Protein AF-A0A942ETN8-F1 (afdb_monomer_lite)

Sequence (73 aa):
MVSINYIPRSIENCAFDETLTGRHMVFIAGPRQVGKTLLAKNWLRQKGCTSLYFNWDEPSIRRAYLANSRFFE

Foldseek 3Di:
DPPDPDDDDPCLCQQPPCVNQPPHDGDDDDDPPPCPLVSVCVVCVVVVNNVLDDDPVDPVSVVQCVVPVVSND

Radius of gyration: 14.08 Å; chains: 1; bounding box: 31×31×32 Å

pLDDT: mean 89.31, std 9.62, range [43.81, 97.06]

Secondary structure (DSSP, 8-state):
---------TTHHHHS-HHHHTTS-------TTSSHHHHHHHHHHHTT-GGG---TT-HHHHHHHHH-TTTT-

Structure (mmCIF, N/CA/C/O backbone):
data_AF-A0A942ETN8-F1
#
_entry.id   AF-A0A942ETN8-F1
#
loop_
_atom_site.group_PDB
_atom_site.id
_atom_site.type_symbol
_atom_site.label_atom_id
_atom_site.label_alt_id
_atom_site.label_comp_id
_atom_site.label_asym_id
_atom_site.label_entity_id
_atom_site.label_seq_id
_atom_site.pdbx_PDB_ins_code
_atom_site.Cartn_x
_atom_site.Cartn_y
_atom_site.Cartn_z
_atom_site.occupancy
_atom_site.B_iso_or_equiv
_atom_site.auth_seq_id
_atom_site.auth_comp_id
_atom_site.auth_asym_id
_atom_site.auth_atom_id
_atom_site.pdbx_PDB_model_num
ATOM 1 N N . MET A 1 1 ? 15.097 -2.459 20.339 1.00 43.81 1 MET A N 1
ATOM 2 C CA . MET A 1 1 ? 13.917 -2.138 19.505 1.00 43.81 1 MET A CA 1
ATOM 3 C C . MET A 1 1 ? 13.955 -0.640 19.244 1.00 43.81 1 MET A C 1
ATOM 5 O O . MET A 1 1 ? 13.860 0.113 20.202 1.00 43.81 1 MET A O 1
ATOM 9 N N . VAL A 1 2 ? 14.223 -0.195 18.013 1.00 48.81 2 VAL A N 1
ATOM 10 C CA . VAL A 1 2 ? 14.247 1.248 17.713 1.00 48.81 2 VAL A CA 1
ATOM 11 C C . VAL A 1 2 ? 12.815 1.762 17.826 1.00 48.81 2 VAL A C 1
ATOM 13 O O . VAL A 1 2 ? 11.954 1.330 17.060 1.00 48.81 2 VAL A O 1
ATOM 16 N N . SER A 1 3 ? 12.557 2.632 18.804 1.00 53.31 3 SER A N 1
ATOM 17 C CA . SER A 1 3 ? 11.303 3.378 18.877 1.00 53.31 3 SER A CA 1
ATOM 18 C C . SER A 1 3 ? 11.227 4.256 17.633 1.00 53.31 3 SER A C 1
ATOM 20 O O . SER A 1 3 ? 11.995 5.205 17.476 1.00 53.31 3 SER A O 1
ATOM 22 N N . ILE A 1 4 ? 10.376 3.875 16.684 1.00 66.81 4 ILE A N 1
ATOM 23 C CA . ILE A 1 4 ? 10.136 4.691 15.502 1.00 66.81 4 ILE A CA 1
ATOM 24 C C . ILE A 1 4 ? 9.177 5.786 15.953 1.00 66.81 4 ILE A C 1
ATOM 26 O O . ILE A 1 4 ? 8.018 5.491 16.237 1.00 66.81 4 ILE A O 1
ATOM 30 N N . ASN A 1 5 ? 9.654 7.029 16.027 1.00 79.44 5 ASN A N 1
ATOM 31 C CA . ASN A 1 5 ? 8.799 8.192 16.256 1.00 79.44 5 ASN A CA 1
ATOM 32 C C . ASN A 1 5 ? 7.842 8.340 15.067 1.00 79.44 5 ASN A C 1
ATOM 34 O O . ASN A 1 5 ? 8.177 8.923 14.036 1.00 79.44 5 ASN A O 1
ATOM 38 N N . TYR A 1 6 ? 6.671 7.725 15.193 1.00 84.75 6 TYR A N 1
ATOM 39 C CA . TYR A 1 6 ? 5.620 7.777 14.197 1.00 84.75 6 TYR A CA 1
ATOM 40 C C . TYR A 1 6 ? 4.790 9.040 14.396 1.00 84.75 6 TYR A C 1
ATOM 42 O O . TYR A 1 6 ? 4.308 9.301 15.495 1.00 84.75 6 TYR A O 1
ATOM 50 N N . ILE A 1 7 ? 4.622 9.814 13.326 1.00 87.81 7 ILE A N 1
ATOM 51 C CA . ILE A 1 7 ? 3.804 11.027 13.329 1.00 87.81 7 ILE A CA 1
ATOM 52 C C . ILE A 1 7 ? 2.503 10.706 12.588 1.00 87.81 7 ILE A C 1
ATOM 54 O O . ILE A 1 7 ? 2.575 10.501 11.368 1.00 87.81 7 ILE A O 1
ATOM 58 N N . PRO A 1 8 ? 1.350 10.686 13.284 1.00 86.88 8 PRO A N 1
ATOM 59 C CA . PRO A 1 8 ? 0.053 10.445 12.664 1.00 86.88 8 PRO A CA 1
ATOM 60 C C . PRO A 1 8 ? -0.246 11.442 11.542 1.00 86.88 8 PRO A C 1
ATOM 62 O O . PRO A 1 8 ? 0.066 12.632 11.638 1.00 86.88 8 PRO A O 1
ATOM 65 N N . ARG A 1 9 ? -0.857 10.956 10.465 1.00 87.12 9 ARG A N 1
ATOM 66 C CA . ARG A 1 9 ? -1.280 11.732 9.297 1.00 87.12 9 ARG A CA 1
ATOM 67 C C . ARG A 1 9 ? -2.804 11.757 9.209 1.00 87.12 9 ARG A C 1
ATOM 69 O O . ARG A 1 9 ? -3.486 10.825 9.607 1.00 87.12 9 ARG A O 1
ATOM 76 N N . SER A 1 10 ? -3.358 12.815 8.630 1.00 87.56 10 SER A N 1
ATOM 77 C CA . SER A 1 10 ? -4.810 12.904 8.419 1.00 87.56 10 SER A CA 1
ATOM 78 C C . SER A 1 10 ? -5.333 11.844 7.44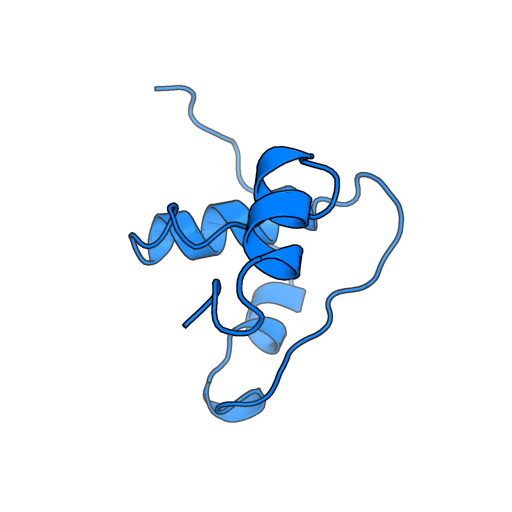4 1.00 87.56 10 SER A C 1
ATOM 80 O O . SER A 1 10 ? -6.445 11.356 7.606 1.00 87.56 10 SER A O 1
ATOM 82 N N . ILE A 1 11 ? -4.519 11.451 6.456 1.00 90.25 11 ILE A N 1
ATOM 83 C CA . ILE A 1 11 ? -4.907 10.483 5.418 1.00 90.25 11 ILE A CA 1
ATOM 84 C C . ILE A 1 11 ? -5.168 9.073 5.963 1.00 90.25 11 ILE A C 1
ATOM 86 O O . ILE A 1 11 ? -5.865 8.301 5.314 1.00 90.25 11 ILE A O 1
ATOM 90 N N . GLU A 1 12 ? -4.641 8.732 7.142 1.00 89.44 12 GLU A N 1
ATOM 91 C CA . GLU A 1 12 ? -4.824 7.409 7.762 1.00 89.44 12 GLU A CA 1
ATOM 92 C C . GLU A 1 12 ? -6.297 7.135 8.044 1.00 89.44 12 GLU A C 1
ATOM 94 O O . GLU A 1 12 ? -6.782 6.038 7.783 1.00 89.44 12 GLU A O 1
ATOM 99 N N . ASN A 1 13 ? -7.009 8.176 8.482 1.00 87.50 13 ASN A N 1
ATOM 100 C CA . ASN A 1 13 ? -8.429 8.115 8.799 1.00 87.50 13 ASN A CA 1
ATOM 101 C C . ASN A 1 13 ? -9.295 7.869 7.562 1.00 87.50 13 ASN A C 1
ATOM 103 O O . ASN A 1 13 ? -10.400 7.381 7.705 1.00 87.50 13 ASN A O 1
ATOM 107 N N . CYS A 1 14 ? -8.826 8.203 6.357 1.00 87.88 14 CYS A N 1
ATOM 108 C CA . CYS A 1 14 ? -9.577 7.930 5.129 1.00 87.88 14 CYS A CA 1
ATOM 109 C C . CYS A 1 14 ? -9.118 6.632 4.459 1.00 87.88 14 CYS A C 1
ATOM 111 O O . CYS A 1 14 ? -9.930 5.881 3.935 1.00 87.88 14 CYS A O 1
ATOM 113 N N . ALA A 1 15 ? -7.807 6.375 4.448 1.00 89.19 15 ALA A N 1
ATOM 114 C CA . ALA A 1 15 ? -7.219 5.261 3.711 1.00 89.19 15 ALA A CA 1
ATOM 115 C C . ALA A 1 15 ? -7.496 3.893 4.346 1.00 89.19 15 ALA A C 1
ATOM 117 O O . ALA A 1 15 ? -7.410 2.882 3.652 1.00 89.19 15 ALA A O 1
ATOM 118 N N . PHE A 1 16 ? -7.789 3.862 5.647 1.00 88.25 16 PHE A N 1
ATOM 119 C CA . PHE A 1 16 ? -7.978 2.628 6.407 1.00 88.25 16 PHE A CA 1
ATOM 120 C C . PHE A 1 16 ? -9.318 2.547 7.141 1.00 88.25 16 PHE A C 1
ATOM 122 O O . PHE A 1 16 ? -9.518 1.649 7.959 1.00 88.25 16 PHE A O 1
ATOM 129 N N . ASP A 1 17 ? -10.230 3.474 6.864 1.00 89.81 17 ASP A N 1
ATOM 130 C CA . ASP A 1 17 ? -11.593 3.401 7.371 1.00 89.81 17 ASP A CA 1
ATOM 131 C C . ASP A 1 17 ? -12.393 2.421 6.513 1.00 89.81 17 ASP A C 1
ATOM 133 O O . ASP A 1 17 ? -12.647 2.657 5.329 1.00 89.81 17 ASP A O 1
ATOM 137 N N . GLU A 1 18 ? -12.768 1.292 7.111 1.00 87.06 18 GLU A N 1
ATOM 138 C CA . GLU A 1 18 ? -13.549 0.238 6.462 1.00 87.06 18 GLU A CA 1
ATOM 139 C C . GLU A 1 18 ? -14.929 0.731 6.001 1.00 87.06 18 GLU A C 1
ATOM 141 O O . GLU A 1 18 ? -15.461 0.208 5.023 1.00 87.06 18 GLU A O 1
ATOM 146 N N . THR A 1 19 ? -15.493 1.765 6.636 1.00 89.25 19 THR A N 1
ATOM 147 C CA . THR A 1 19 ? -16.777 2.355 6.225 1.00 89.25 19 THR A CA 1
ATOM 148 C C . THR A 1 19 ? -16.656 3.156 4.930 1.00 89.25 19 THR A C 1
ATOM 150 O O . THR A 1 19 ? -17.609 3.218 4.154 1.00 89.25 19 THR A O 1
ATOM 153 N N . LEU A 1 20 ? -15.474 3.723 4.670 1.00 86.25 20 LEU A N 1
ATOM 154 C CA . LEU A 1 20 ? -15.171 4.482 3.457 1.00 86.25 20 LEU A CA 1
ATOM 155 C C . LEU A 1 20 ? -14.597 3.596 2.346 1.00 86.25 20 LEU A C 1
ATOM 157 O O . LEU A 1 20 ? -14.884 3.810 1.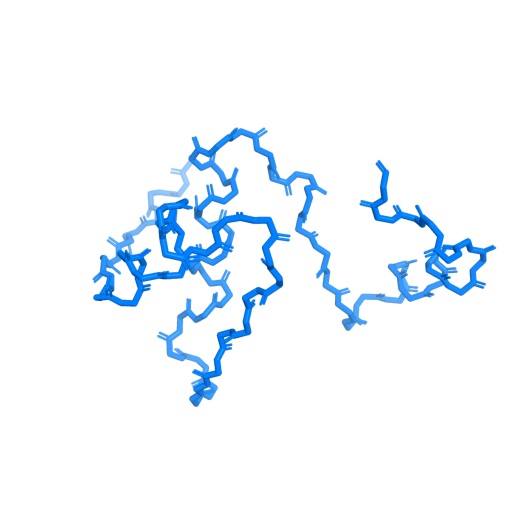170 1.00 86.25 20 LEU A O 1
ATOM 161 N N . THR A 1 21 ? -13.764 2.619 2.703 1.00 87.62 21 THR A N 1
ATOM 162 C CA . THR A 1 21 ? -12.965 1.834 1.745 1.00 87.62 21 THR A CA 1
ATOM 163 C C . THR A 1 21 ? -13.555 0.459 1.445 1.00 87.62 21 THR A C 1
ATOM 165 O O . THR A 1 21 ? -13.333 -0.078 0.357 1.00 87.62 21 THR A O 1
ATOM 168 N N . GLY A 1 22 ? -14.341 -0.117 2.359 1.00 87.00 22 GLY A N 1
ATOM 169 C CA . GLY A 1 22 ? -14.924 -1.448 2.206 1.00 87.00 22 GLY A CA 1
ATOM 170 C C . GLY A 1 22 ? -13.878 -2.504 1.832 1.00 87.00 22 GLY A C 1
ATOM 171 O O . GLY A 1 22 ? -12.872 -2.677 2.514 1.00 87.00 22 GLY A O 1
ATOM 172 N N . ARG A 1 23 ? -14.115 -3.218 0.722 1.00 85.62 23 ARG A N 1
ATOM 173 C CA . ARG A 1 23 ? -13.172 -4.194 0.131 1.00 85.62 23 ARG A CA 1
ATOM 174 C C . ARG A 1 23 ? -12.501 -3.676 -1.146 1.00 85.62 23 ARG A C 1
ATOM 176 O O . ARG A 1 23 ? -12.069 -4.467 -1.983 1.00 85.62 23 ARG A O 1
ATOM 183 N N . HIS A 1 24 ? -12.466 -2.360 -1.334 1.00 88.31 24 HIS A N 1
ATOM 184 C CA . HIS A 1 24 ? -11.892 -1.749 -2.526 1.00 88.31 24 HIS A CA 1
ATOM 185 C C . HIS A 1 24 ? -10.389 -1.514 -2.378 1.00 88.31 24 HIS A C 1
ATOM 187 O O . HIS A 1 24 ? -9.845 -1.387 -1.283 1.00 88.31 24 HIS A O 1
ATOM 193 N N . MET A 1 25 ? -9.709 -1.436 -3.519 1.00 91.00 25 MET A N 1
ATOM 194 C CA . MET A 1 25 ? -8.297 -1.082 -3.564 1.00 91.00 25 MET A CA 1
ATOM 195 C C . MET A 1 25 ? -8.117 0.417 -3.294 1.00 91.00 25 MET A C 1
ATOM 197 O O . MET A 1 25 ? -8.744 1.248 -3.950 1.00 91.00 25 MET A O 1
ATOM 201 N N . VAL A 1 26 ? 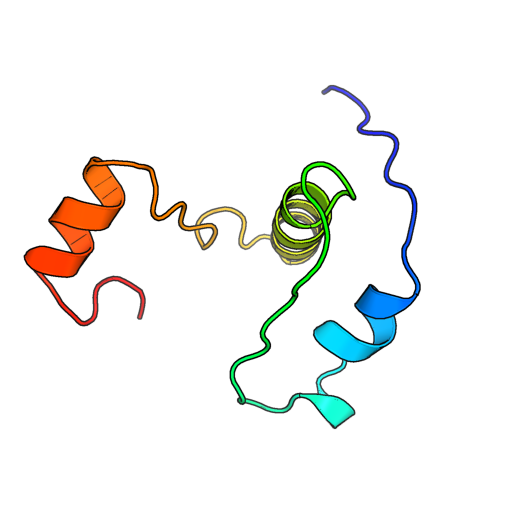-7.230 0.760 -2.357 1.00 92.56 26 VAL A N 1
ATOM 202 C CA . VAL A 1 26 ? -6.916 2.147 -1.983 1.00 92.56 26 VAL A CA 1
ATOM 203 C C . VAL A 1 26 ? -5.540 2.531 -2.520 1.00 92.56 26 VAL A C 1
ATOM 205 O O . VAL A 1 26 ? -4.534 1.902 -2.193 1.00 92.56 26 VAL A O 1
ATOM 208 N N . PHE A 1 27 ? -5.480 3.602 -3.312 1.00 93.00 27 PHE A N 1
ATOM 209 C CA . PHE A 1 27 ? -4.230 4.138 -3.851 1.00 93.00 27 PHE A CA 1
ATOM 210 C C . PHE A 1 27 ? -3.805 5.399 -3.091 1.00 93.00 27 PHE A C 1
ATOM 212 O O . PHE A 1 27 ? -4.485 6.422 -3.135 1.00 93.00 27 PHE A O 1
ATOM 219 N N . ILE A 1 28 ? -2.649 5.350 -2.423 1.00 92.62 28 ILE A N 1
ATOM 220 C CA . ILE A 1 28 ? -2.079 6.497 -1.701 1.00 92.62 28 ILE A CA 1
ATOM 221 C C . ILE A 1 28 ? -0.966 7.133 -2.544 1.00 92.62 28 ILE A C 1
ATOM 223 O O . ILE A 1 28 ? 0.133 6.586 -2.663 1.00 92.62 28 ILE A O 1
ATOM 227 N N . ALA A 1 29 ? -1.227 8.320 -3.092 1.00 93.69 29 ALA A N 1
ATOM 228 C CA . ALA A 1 29 ? -0.278 9.085 -3.902 1.00 93.69 29 ALA A CA 1
ATOM 229 C C . ALA A 1 29 ? 0.295 10.303 -3.149 1.00 93.69 29 ALA A C 1
ATOM 231 O O . ALA A 1 29 ? -0.278 10.791 -2.180 1.00 93.69 29 ALA A O 1
ATOM 232 N N . GLY A 1 30 ? 1.463 10.790 -3.582 1.00 92.38 30 GLY A N 1
ATOM 233 C CA . GLY A 1 30 ? 2.090 12.006 -3.045 1.00 92.38 30 GLY A CA 1
ATOM 234 C C . GLY A 1 30 ? 3.605 12.073 -3.291 1.00 92.38 30 GLY A C 1
ATOM 235 O O . GLY A 1 30 ? 4.185 11.079 -3.742 1.00 92.38 30 GLY A O 1
ATOM 236 N N . PRO A 1 31 ? 4.283 13.186 -2.951 1.00 95.75 31 PRO A N 1
ATOM 237 C CA . PRO A 1 31 ? 5.712 13.389 -3.224 1.00 95.75 31 PRO A CA 1
ATOM 238 C C . PRO A 1 31 ? 6.629 12.336 -2.583 1.00 95.75 31 PRO A C 1
ATOM 240 O O . PRO A 1 31 ? 6.251 11.634 -1.636 1.00 95.75 31 PRO A O 1
ATOM 243 N N . ARG A 1 32 ? 7.859 12.188 -3.090 1.00 93.81 32 ARG A N 1
ATOM 244 C CA . ARG A 1 32 ? 8.844 11.261 -2.503 1.00 93.81 32 ARG A CA 1
ATOM 245 C C . ARG A 1 32 ? 9.141 11.664 -1.049 1.00 93.81 32 ARG A C 1
ATOM 247 O O . ARG A 1 32 ? 9.073 12.833 -0.701 1.00 93.81 32 ARG A O 1
ATOM 254 N N . GLN A 1 33 ? 9.419 10.678 -0.193 1.00 90.75 33 GLN A N 1
ATOM 255 C CA . GLN A 1 33 ? 9.834 10.874 1.211 1.00 90.75 33 GLN A CA 1
ATOM 256 C C . GLN A 1 33 ? 8.823 11.551 2.163 1.00 90.75 33 GLN A C 1
ATOM 258 O O . GLN A 1 33 ? 9.142 11.773 3.323 1.00 90.75 33 GLN A O 1
ATOM 263 N N . VAL A 1 34 ? 7.564 11.755 1.763 1.00 91.69 34 VAL A N 1
ATOM 264 C CA . VAL A 1 34 ? 6.521 12.305 2.664 1.00 91.69 34 VAL A CA 1
ATOM 265 C C . VAL A 1 34 ? 6.002 11.326 3.728 1.00 91.69 34 VAL A C 1
ATOM 267 O O . VAL A 1 34 ? 5.181 11.715 4.555 1.00 91.69 34 VAL A O 1
ATOM 270 N N . GLY A 1 35 ? 6.463 10.068 3.720 1.00 91.06 35 GLY A N 1
ATOM 271 C CA . GLY A 1 35 ? 6.113 9.057 4.728 1.00 91.06 35 GLY A CA 1
ATOM 272 C C . GLY A 1 35 ? 5.142 7.956 4.283 1.00 91.06 35 GLY A C 1
ATOM 273 O O . GLY A 1 35 ? 4.791 7.118 5.103 1.00 91.06 35 GLY A O 1
ATOM 274 N N . LYS A 1 36 ? 4.752 7.884 3.001 1.00 93.19 36 LYS A N 1
ATOM 275 C CA . LYS A 1 36 ? 3.800 6.869 2.485 1.00 93.19 36 LYS A CA 1
ATOM 276 C C . LYS A 1 36 ? 4.204 5.422 2.812 1.00 93.19 36 LYS A C 1
ATOM 278 O O . LYS A 1 36 ? 3.394 4.628 3.272 1.00 93.19 36 LYS A O 1
ATOM 283 N N . THR A 1 37 ? 5.481 5.090 2.624 1.00 93.50 37 THR A N 1
ATOM 284 C CA . THR A 1 37 ? 6.018 3.759 2.945 1.00 93.50 37 THR A CA 1
ATOM 285 C C . THR A 1 37 ? 5.993 3.471 4.444 1.00 93.50 37 THR A C 1
ATOM 287 O O . THR A 1 37 ? 5.730 2.342 4.851 1.00 93.50 37 THR A O 1
ATOM 290 N N . LEU A 1 38 ? 6.275 4.483 5.272 1.00 93.19 38 LEU A N 1
ATOM 291 C CA . LEU A 1 38 ? 6.247 4.340 6.724 1.00 93.19 38 LEU A CA 1
ATOM 292 C C . LEU A 1 38 ? 4.816 4.105 7.215 1.00 93.19 38 LEU A C 1
ATOM 294 O O . LEU A 1 38 ? 4.610 3.218 8.036 1.00 93.19 38 LEU A O 1
ATOM 298 N N . LEU A 1 39 ? 3.855 4.847 6.661 1.00 93.50 39 LEU A N 1
ATOM 299 C CA . LEU A 1 39 ? 2.427 4.703 6.923 1.00 93.50 39 LEU A CA 1
ATOM 300 C C . LEU A 1 39 ? 1.950 3.261 6.688 1.00 93.50 39 LEU A C 1
ATOM 302 O O . LEU A 1 39 ? 1.473 2.613 7.616 1.00 93.50 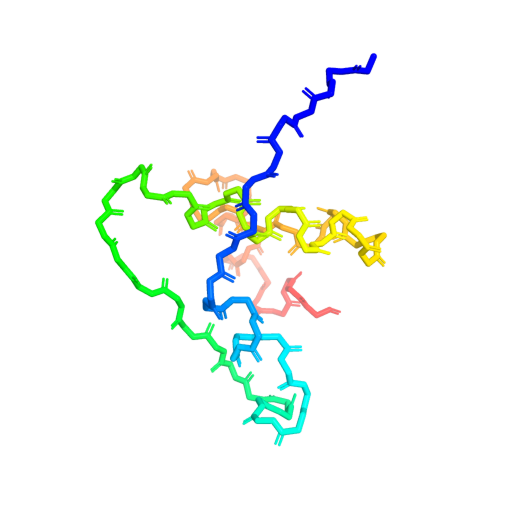39 LEU A O 1
ATOM 306 N N . ALA A 1 40 ? 2.156 2.726 5.479 1.00 92.81 40 ALA A N 1
ATOM 307 C CA . ALA A 1 40 ? 1.722 1.369 5.131 1.00 92.81 40 ALA A CA 1
ATOM 308 C C . ALA A 1 40 ? 2.361 0.295 6.033 1.00 92.81 40 ALA A C 1
ATOM 310 O O . ALA A 1 40 ? 1.680 -0.598 6.534 1.00 92.81 40 ALA A O 1
ATOM 311 N N . LYS A 1 41 ? 3.670 0.404 6.299 1.00 93.50 41 LYS A N 1
ATOM 312 C CA . LYS A 1 41 ? 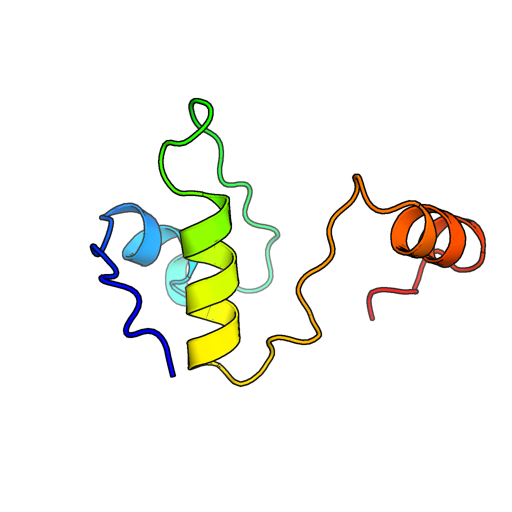4.384 -0.534 7.182 1.00 93.50 41 LYS A CA 1
ATOM 313 C C . LYS A 1 41 ? 3.912 -0.453 8.631 1.00 93.50 41 LYS A C 1
ATOM 315 O O . LYS A 1 41 ? 3.838 -1.481 9.301 1.00 93.50 41 LYS A O 1
ATOM 320 N N . ASN A 1 42 ? 3.638 0.752 9.130 1.00 92.75 42 ASN A N 1
ATOM 321 C CA . ASN A 1 42 ? 3.151 0.948 10.489 1.00 92.75 42 ASN A CA 1
ATOM 322 C C . ASN A 1 42 ? 1.745 0.364 10.660 1.00 92.75 42 ASN A C 1
ATOM 324 O O . ASN A 1 42 ? 1.520 -0.376 11.614 1.00 92.75 42 ASN A O 1
ATOM 328 N N . TRP A 1 43 ? 0.850 0.606 9.700 1.00 91.75 43 TRP A N 1
ATOM 329 C CA . TRP A 1 43 ? -0.490 0.021 9.687 1.00 91.75 43 TRP A CA 1
ATOM 330 C C . TRP A 1 43 ? -0.455 -1.513 9.732 1.00 91.75 43 TRP A C 1
ATOM 332 O O . TRP A 1 43 ? -1.048 -2.131 10.616 1.00 91.75 43 TRP A O 1
ATOM 342 N N . LEU A 1 44 ? 0.333 -2.142 8.850 1.00 93.31 44 LEU A N 1
ATOM 343 C CA . LEU A 1 44 ? 0.495 -3.601 8.839 1.00 93.31 44 LEU A CA 1
ATOM 344 C C . LEU A 1 44 ? 1.096 -4.134 10.141 1.00 93.31 44 LEU A C 1
ATOM 346 O O . LEU A 1 44 ? 0.689 -5.191 10.619 1.00 93.31 44 LEU A O 1
ATOM 350 N N . ARG A 1 45 ? 2.037 -3.401 10.749 1.00 93.81 45 ARG A N 1
ATOM 351 C CA . ARG A 1 45 ? 2.589 -3.758 12.061 1.00 93.81 45 ARG A CA 1
ATOM 352 C C . ARG A 1 45 ? 1.524 -3.726 13.151 1.00 93.81 45 ARG A C 1
ATOM 354 O O . ARG A 1 45 ? 1.460 -4.667 13.931 1.00 93.81 45 ARG A O 1
ATOM 361 N N . GLN A 1 46 ? 0.696 -2.683 13.193 1.00 91.62 46 GLN A N 1
ATOM 362 C CA . GLN A 1 46 ? -0.393 -2.562 14.167 1.00 91.62 46 GLN A CA 1
ATOM 363 C C . GLN A 1 46 ? -1.432 -3.683 14.017 1.00 91.62 46 GLN A C 1
ATOM 365 O O . GLN A 1 46 ? -1.985 -4.134 15.014 1.00 91.62 46 GLN A O 1
ATOM 370 N N . LYS A 1 47 ? -1.655 -4.173 12.792 1.00 91.50 47 LYS A N 1
ATOM 371 C CA . LYS A 1 47 ? -2.541 -5.314 12.509 1.00 91.50 47 LYS A CA 1
ATOM 372 C C . LYS A 1 47 ? -1.877 -6.688 12.685 1.00 91.50 47 LYS A C 1
ATOM 374 O O . LYS A 1 47 ? -2.556 -7.697 12.562 1.00 91.50 47 LYS A O 1
ATOM 379 N N . GLY A 1 48 ? -0.571 -6.748 12.961 1.00 94.44 48 GLY A N 1
ATOM 380 C CA . GLY A 1 48 ? 0.172 -8.010 13.064 1.00 94.44 48 GLY A CA 1
ATOM 381 C C . GLY A 1 48 ? 0.421 -8.714 11.722 1.00 94.44 48 GLY A C 1
ATOM 382 O O . GLY A 1 48 ? 0.787 -9.884 11.703 1.00 94.44 48 GLY A O 1
ATOM 383 N N . CYS A 1 49 ? 0.263 -8.012 10.597 1.00 93.81 49 CYS A N 1
ATOM 384 C CA . CYS A 1 49 ? 0.341 -8.560 9.239 1.00 93.81 49 CYS A CA 1
ATOM 385 C C . CYS A 1 49 ? 1.552 -8.020 8.460 1.00 93.81 49 CYS A C 1
ATOM 387 O O . CYS A 1 49 ? 1.458 -7.719 7.271 1.00 93.81 49 CYS A O 1
ATOM 389 N N . THR A 1 50 ? 2.705 -7.848 9.111 1.00 93.50 50 THR A N 1
ATOM 390 C CA . THR A 1 50 ? 3.909 -7.272 8.477 1.00 93.50 50 THR A CA 1
ATOM 391 C C . THR A 1 50 ? 4.410 -8.059 7.265 1.00 93.50 50 THR A C 1
ATOM 393 O O . THR A 1 50 ? 5.046 -7.468 6.394 1.00 93.50 50 THR A O 1
ATOM 396 N N . SER A 1 51 ? 4.114 -9.359 7.191 1.00 92.81 51 SER A N 1
ATOM 397 C CA . SER A 1 51 ? 4.429 -10.234 6.054 1.00 92.81 51 SER A CA 1
ATOM 398 C C . SER A 1 51 ? 3.684 -9.868 4.767 1.00 92.81 51 SER A C 1
ATOM 400 O O . SER A 1 51 ? 4.146 -10.232 3.693 1.00 92.81 51 SER A O 1
ATOM 402 N N . LEU A 1 52 ? 2.579 -9.118 4.855 1.00 93.56 52 LEU A N 1
ATOM 403 C CA . LEU A 1 52 ? 1.774 -8.694 3.702 1.00 93.56 52 LEU A CA 1
ATOM 404 C C . LEU A 1 52 ? 2.279 -7.392 3.056 1.00 93.56 52 LEU A C 1
ATOM 406 O O . LEU A 1 52 ? 1.594 -6.789 2.231 1.00 93.56 52 LEU A O 1
ATOM 410 N N . TYR A 1 53 ? 3.468 -6.915 3.439 1.00 94.81 53 TYR A N 1
ATOM 411 C CA . TYR A 1 53 ? 4.105 -5.787 2.769 1.00 94.81 53 TYR A CA 1
ATOM 412 C C . TYR A 1 53 ? 4.926 -6.277 1.574 1.00 94.81 53 TYR A C 1
ATOM 414 O O . TYR A 1 53 ? 5.992 -6.867 1.746 1.00 94.81 53 TYR A O 1
ATOM 422 N N . PHE A 1 54 ? 4.481 -5.945 0.364 1.00 94.38 54 PHE A N 1
ATOM 423 C CA . PHE A 1 54 ? 5.171 -6.316 -0.868 1.00 94.38 54 PHE A CA 1
ATOM 424 C C . PHE A 1 54 ? 5.803 -5.092 -1.529 1.00 94.38 54 PHE A C 1
ATOM 426 O O . PHE A 1 54 ? 5.121 -4.125 -1.869 1.00 94.38 54 PHE A O 1
ATOM 433 N N . ASN A 1 55 ? 7.124 -5.126 -1.715 1.00 94.00 55 ASN A N 1
ATOM 434 C CA . ASN A 1 55 ? 7.836 -4.099 -2.465 1.00 94.00 55 ASN A CA 1
ATOM 435 C C . ASN A 1 55 ? 8.005 -4.532 -3.922 1.00 94.00 55 ASN A C 1
ATOM 437 O O . ASN A 1 55 ? 8.715 -5.495 -4.201 1.00 94.00 55 ASN A O 1
ATOM 441 N N . TRP A 1 56 ? 7.413 -3.788 -4.854 1.00 92.44 56 TRP A N 1
ATOM 442 C CA . TRP A 1 56 ? 7.547 -4.090 -6.277 1.00 92.44 56 TRP A CA 1
ATOM 443 C C . TRP A 1 56 ? 8.978 -3.919 -6.805 1.00 92.44 56 TRP A C 1
ATOM 445 O O . TRP A 1 56 ? 9.362 -4.597 -7.753 1.00 92.44 56 TRP A O 1
ATOM 455 N N . ASP A 1 57 ? 9.800 -3.076 -6.176 1.00 92.44 57 ASP A N 1
ATOM 456 C CA . ASP A 1 57 ? 11.206 -2.920 -6.570 1.00 92.44 57 ASP A CA 1
ATOM 457 C C . ASP A 1 57 ? 12.066 -4.137 -6.184 1.00 92.44 57 ASP A C 1
ATOM 459 O O . ASP A 1 57 ? 13.202 -4.268 -6.642 1.00 92.44 57 ASP A O 1
ATOM 463 N N . GLU A 1 58 ? 11.549 -5.048 -5.355 1.00 95.69 58 GLU A N 1
ATOM 464 C CA . GLU A 1 58 ? 12.275 -6.238 -4.931 1.00 95.69 58 GLU A CA 1
ATOM 465 C C . GLU A 1 58 ? 12.218 -7.340 -6.012 1.00 95.69 58 GLU A C 1
ATOM 467 O O . GLU A 1 58 ? 11.132 -7.814 -6.370 1.00 95.69 58 GLU A O 1
ATOM 472 N N . PRO A 1 59 ? 13.368 -7.815 -6.539 1.00 96.50 59 PRO A N 1
ATOM 473 C CA . PRO A 1 59 ? 13.374 -8.804 -7.620 1.00 96.50 59 PRO A CA 1
ATOM 474 C C . PRO A 1 59 ? 12.718 -10.144 -7.256 1.00 96.50 59 PRO A C 1
ATOM 476 O O . PRO A 1 59 ? 12.191 -10.830 -8.130 1.00 96.50 59 PRO A O 1
ATOM 479 N N . SER A 1 60 ? 12.761 -10.542 -5.982 1.00 95.31 60 SER A N 1
ATOM 480 C CA . SER A 1 60 ? 12.091 -11.744 -5.466 1.00 95.31 60 SER A CA 1
ATOM 481 C C . SER A 1 60 ? 10.572 -11.652 -5.652 1.00 95.31 60 SER A C 1
ATOM 483 O O . SER A 1 60 ? 9.989 -12.556 -6.245 1.00 95.31 60 SER A O 1
ATOM 485 N N . ILE A 1 61 ? 9.964 -10.533 -5.247 1.00 95.75 61 ILE A N 1
ATOM 486 C CA . ILE A 1 61 ? 8.526 -10.264 -5.350 1.00 95.75 61 ILE A CA 1
ATOM 487 C C . ILE A 1 61 ? 8.088 -10.243 -6.810 1.00 95.75 61 ILE A C 1
ATOM 489 O O . ILE A 1 61 ? 7.115 -10.903 -7.170 1.00 95.75 61 ILE A O 1
ATOM 493 N N . ARG A 1 62 ? 8.845 -9.561 -7.679 1.00 95.31 62 ARG A N 1
ATOM 494 C CA . ARG A 1 62 ? 8.553 -9.543 -9.122 1.00 95.31 62 ARG A CA 1
ATOM 495 C C . ARG A 1 62 ? 8.578 -10.944 -9.724 1.00 95.31 62 ARG A C 1
ATOM 497 O O . ARG A 1 62 ? 7.675 -11.292 -10.476 1.00 95.31 62 ARG A O 1
ATOM 504 N N . ARG A 1 63 ? 9.590 -11.757 -9.397 1.00 96.62 63 ARG A N 1
ATOM 505 C CA . ARG A 1 63 ? 9.679 -13.145 -9.882 1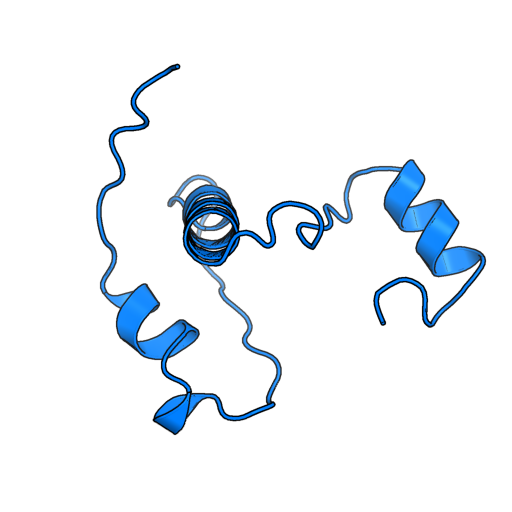.00 96.62 63 ARG A CA 1
ATOM 506 C C . ARG A 1 63 ? 8.540 -14.011 -9.355 1.00 96.62 63 ARG A C 1
ATOM 508 O O . ARG A 1 63 ? 7.978 -14.774 -10.129 1.00 96.62 63 ARG A O 1
ATOM 515 N N . ALA A 1 64 ? 8.190 -13.873 -8.078 1.00 95.19 64 ALA A N 1
ATOM 516 C CA . ALA A 1 64 ? 7.099 -14.624 -7.470 1.00 95.19 64 ALA A CA 1
ATOM 517 C C . ALA A 1 64 ? 5.750 -14.299 -8.129 1.00 95.19 64 ALA A C 1
ATOM 519 O O . ALA A 1 64 ? 5.025 -15.213 -8.513 1.00 95.19 64 ALA A O 1
ATOM 520 N N . TYR A 1 65 ? 5.472 -13.014 -8.360 1.00 95.19 65 TYR A N 1
ATOM 521 C CA . TYR A 1 65 ? 4.270 -12.576 -9.069 1.00 95.19 65 TYR A CA 1
ATOM 522 C C . TYR A 1 65 ? 4.233 -13.044 -10.533 1.00 95.19 65 TYR A C 1
ATOM 524 O O . TYR A 1 65 ? 3.192 -13.476 -11.019 1.00 95.19 65 TYR A O 1
ATOM 532 N N . LEU A 1 66 ? 5.366 -12.993 -11.245 1.00 94.88 66 LEU A N 1
ATOM 533 C CA . LEU A 1 66 ? 5.443 -13.475 -12.630 1.00 94.88 66 LEU A CA 1
ATOM 534 C C . LEU A 1 66 ? 5.261 -14.996 -12.739 1.00 94.88 66 LEU A C 1
ATOM 536 O O . LEU A 1 66 ? 4.723 -15.467 -13.736 1.00 94.88 66 LEU A O 1
ATOM 540 N N . ALA A 1 67 ? 5.708 -15.758 -11.738 1.00 97.06 67 ALA A N 1
ATOM 541 C CA . ALA A 1 67 ? 5.523 -17.206 -11.691 1.00 97.06 67 ALA A CA 1
ATOM 542 C C . ALA A 1 67 ? 4.091 -17.604 -11.298 1.00 97.06 67 ALA A C 1
ATOM 544 O O . ALA A 1 67 ? 3.586 -18.621 -11.768 1.00 97.06 67 ALA A O 1
ATOM 545 N N . ASN A 1 68 ? 3.440 -16.814 -10.439 1.00 95.25 68 ASN A N 1
ATOM 546 C CA . ASN A 1 68 ? 2.073 -17.038 -9.989 1.00 95.25 68 ASN A CA 1
ATOM 547 C C . ASN A 1 68 ? 1.332 -15.704 -9.822 1.00 95.25 68 ASN A C 1
ATOM 549 O O . ASN A 1 68 ? 1.589 -14.949 -8.883 1.00 95.25 68 ASN A O 1
ATOM 553 N N . SER A 1 69 ? 0.338 -15.454 -10.677 1.00 90.50 69 SER A N 1
ATOM 554 C CA . SER A 1 69 ? -0.467 -14.228 -10.626 1.00 90.50 69 SER A CA 1
ATOM 555 C C . SER A 1 69 ? -1.308 -14.087 -9.348 1.00 90.50 69 SER A C 1
ATOM 557 O O . SER A 1 69 ? -1.680 -12.967 -9.003 1.00 90.50 69 SER A O 1
ATOM 559 N N . ARG A 1 70 ? -1.564 -15.186 -8.618 1.00 91.62 70 ARG A N 1
ATOM 560 C CA . ARG A 1 70 ? -2.275 -15.209 -7.323 1.00 91.62 70 ARG A CA 1
ATOM 561 C C . ARG A 1 70 ? -1.340 -15.166 -6.110 1.00 91.62 70 ARG A C 1
ATOM 563 O O . ARG A 1 70 ? -1.761 -15.467 -5.007 1.00 91.62 70 ARG A O 1
ATOM 570 N N . PHE A 1 71 ? -0.069 -14.806 -6.290 1.00 91.00 71 PHE A N 1
ATOM 571 C CA . PHE A 1 71 ? 0.939 -14.797 -5.220 1.00 91.00 71 PHE A CA 1
ATOM 572 C C . PHE A 1 71 ? 0.567 -13.964 -3.972 1.00 91.00 71 PHE A C 1
ATOM 574 O O . PHE A 1 71 ? 1.103 -14.214 -2.897 1.00 91.00 71 PHE A O 1
ATOM 581 N N . PHE A 1 72 ? -0.322 -12.977 -4.104 1.00 85.25 72 PHE A N 1
ATOM 582 C CA . PHE A 1 72 ? -0.718 -12.080 -3.012 1.00 85.25 72 PHE A CA 1
ATOM 583 C C . PHE A 1 72 ? -1.979 -12.521 -2.240 1.00 85.25 72 PHE A C 1
ATOM 585 O O . PHE A 1 72 ? -2.369 -11.814 -1.310 1.00 85.25 72 PHE A O 1
ATOM 592 N N . GLU A 1 73 ? -2.622 -13.626 -2.639 1.00 79.50 73 GLU A N 1
ATOM 593 C CA . GLU A 1 73 ? -3.821 -14.207 -2.001 1.00 79.50 73 GLU A CA 1
ATOM 594 C C . GLU A 1 73 ? -3.458 -15.337 -1.030 1.00 79.50 73 GLU A C 1
ATOM 596 O O . GLU A 1 73 ? -4.093 -15.393 0.048 1.00 79.50 73 GLU A O 1
#